Protein AF-A0A382VQJ2-F1 (afdb_monomer_lite)

Organism: NCBI:txid408172

Foldseek 3Di:
DDDPDPDDVVVVVVVVVCPPPVNVVVVVCVVPPPPPPPDQDPVRVVVVVLLVVLVCQWPDAFKKWFWKAFPVDRAIDIDITHDVDQVRRVCCQQLPSPHPRPVVVVTMDGQWMAGQPDRVVSHGDHTDDHDDDPDRPD

Radius of gyration: 27.5 Å; chains: 1; bounding box: 44×50×73 Å

Sequence (138 aa):
MRKNQNINLDVLNTVLNATTLSNLARIHAKDTAPRTSTPLTKDQAGRAKRMHAKWQAHTTGNAYVLYVQNRTSDHSFRVQSHGKNAWQAVRRYYKGLDNKGNWVWQCTKVVAVYSCANDQVAQAGKLLHGQAQDRAPW

pLDDT: mean 84.3, std 11.99, range [36.94, 95.75]

Secondary structure (DSSP, 8-state):
--------HHHHHHHHHHHSHHHHHHHHHHHSS-----PPPHHHHHHHHHHHHHHHHHH-SEEEEEEEEESSSS-EEEEEEEESSHHHHHHHHHHTTTT-THHHHHHEEEEEEEEEEETTTTEEEEEEEEPPPS----

Structure (mmCIF, N/CA/C/O backbone):
data_AF-A0A382VQJ2-F1
#
_entry.id   AF-A0A382VQJ2-F1
#
loop_
_atom_site.group_PDB
_atom_site.id
_atom_site.type_symbol
_atom_site.label_atom_id
_atom_site.label_alt_id
_atom_site.label_comp_id
_atom_site.label_asym_id
_atom_site.label_entity_id
_atom_site.label_seq_id
_atom_site.pdbx_PDB_ins_code
_atom_site.Cartn_x
_atom_site.Cartn_y
_atom_site.Cartn_z
_atom_site.occupancy
_atom_site.B_iso_or_equiv
_atom_site.auth_seq_id
_atom_site.auth_comp_id
_atom_site.auth_asym_id
_atom_site.auth_atom_id
_atom_site.pdbx_PDB_model_num
ATOM 1 N N . MET A 1 1 ? 28.312 -35.862 46.824 1.00 36.94 1 MET A N 1
ATOM 2 C CA . MET A 1 1 ? 27.924 -34.701 47.660 1.00 36.94 1 MET A CA 1
ATOM 3 C C . MET A 1 1 ? 26.810 -33.931 46.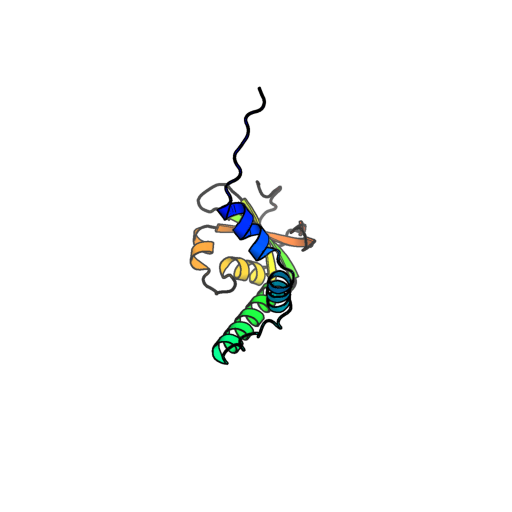962 1.00 36.94 1 MET A C 1
ATOM 5 O O . MET A 1 1 ? 27.066 -33.337 45.923 1.00 36.94 1 MET A O 1
ATOM 9 N N . ARG A 1 2 ? 25.573 -33.972 47.474 1.00 44.47 2 ARG A N 1
ATOM 10 C CA . ARG A 1 2 ? 24.500 -33.075 47.010 1.00 44.47 2 ARG A CA 1
ATOM 11 C C . ARG A 1 2 ? 24.640 -31.757 47.772 1.00 44.47 2 ARG A C 1
ATOM 13 O O . ARG A 1 2 ? 24.660 -31.773 48.998 1.00 44.47 2 ARG A O 1
ATOM 20 N N . LYS A 1 3 ? 24.804 -30.639 47.060 1.00 48.62 3 LYS A N 1
ATOM 21 C CA . LYS A 1 3 ? 24.821 -29.301 47.667 1.00 48.62 3 LYS A CA 1
ATOM 22 C C . LYS A 1 3 ? 23.413 -29.006 48.195 1.00 48.62 3 LYS A C 1
ATOM 24 O O . LYS A 1 3 ? 22.488 -28.905 47.395 1.00 48.62 3 LYS A O 1
ATOM 29 N N . ASN A 1 4 ? 23.260 -28.880 49.513 1.00 52.81 4 ASN A N 1
ATOM 30 C CA . ASN A 1 4 ? 22.059 -28.301 50.112 1.00 52.81 4 ASN A CA 1
ATOM 31 C C . ASN A 1 4 ? 21.988 -26.835 49.674 1.00 52.81 4 ASN A C 1
ATOM 33 O O . ASN A 1 4 ? 22.769 -26.006 50.138 1.00 52.81 4 ASN A O 1
ATOM 37 N N . GLN A 1 5 ? 21.097 -26.523 48.735 1.00 61.66 5 GLN A N 1
ATOM 38 C CA . GLN A 1 5 ? 20.740 -25.140 48.457 1.00 61.66 5 GLN A CA 1
ATOM 39 C C . GLN A 1 5 ? 19.776 -24.696 49.553 1.00 61.66 5 GLN A C 1
ATOM 41 O O . GLN A 1 5 ? 18.626 -25.124 49.579 1.00 61.66 5 GLN A O 1
ATOM 46 N N . ASN A 1 6 ? 20.262 -23.875 50.484 1.00 64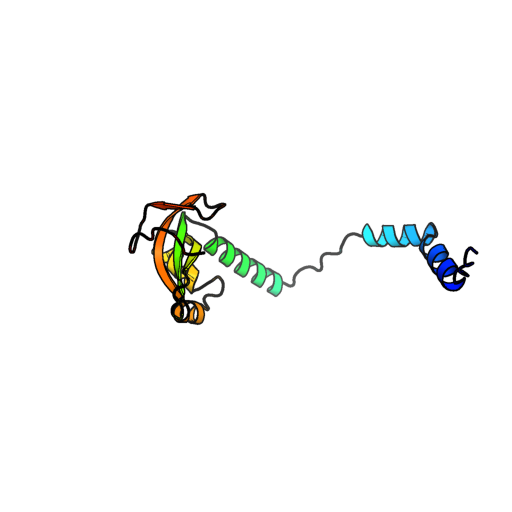.19 6 ASN A N 1
ATOM 47 C CA . ASN A 1 6 ? 19.397 -23.205 51.447 1.00 64.19 6 ASN A CA 1
ATOM 48 C C . ASN A 1 6 ? 18.442 -22.299 50.664 1.00 64.19 6 ASN A C 1
ATOM 50 O O . ASN A 1 6 ? 18.862 -21.305 50.072 1.00 64.19 6 ASN A O 1
ATOM 54 N N . ILE A 1 7 ? 17.168 -22.677 50.617 1.00 67.12 7 ILE A N 1
ATOM 55 C CA . ILE A 1 7 ? 16.126 -21.859 50.005 1.00 67.12 7 ILE A CA 1
ATOM 56 C C . ILE A 1 7 ? 15.931 -20.633 50.897 1.00 67.12 7 ILE A C 1
ATOM 58 O O . ILE A 1 7 ? 15.760 -20.758 52.108 1.00 67.12 7 ILE A O 1
ATOM 62 N N . ASN A 1 8 ? 15.986 -19.446 50.294 1.00 82.25 8 ASN A N 1
ATOM 63 C CA . ASN A 1 8 ? 15.779 -18.192 51.002 1.00 82.25 8 ASN A CA 1
ATOM 64 C C . ASN A 1 8 ? 14.335 -18.137 51.537 1.00 82.25 8 ASN A C 1
ATOM 66 O O . ASN A 1 8 ? 13.375 -18.138 50.763 1.00 82.25 8 ASN A O 1
ATOM 70 N N . LEU A 1 9 ? 14.199 -18.097 52.863 1.00 80.75 9 LEU A N 1
ATOM 71 C CA . LEU A 1 9 ? 12.919 -18.113 53.568 1.00 80.75 9 LEU A CA 1
ATOM 72 C C . LEU A 1 9 ? 12.023 -16.922 53.187 1.00 80.75 9 LEU A C 1
ATOM 74 O O . LEU A 1 9 ? 10.806 -17.078 53.107 1.00 80.75 9 LEU A O 1
ATOM 78 N N . ASP A 1 10 ? 12.610 -15.771 52.853 1.00 80.56 10 ASP A N 1
ATOM 79 C CA . ASP A 1 10 ? 11.865 -14.588 52.408 1.00 80.56 10 ASP A CA 1
ATOM 80 C C . ASP A 1 10 ? 11.215 -14.805 51.042 1.00 80.56 10 ASP A C 1
ATOM 82 O O . ASP A 1 10 ? 10.075 -14.393 50.808 1.00 80.56 10 ASP A O 1
ATOM 86 N N . VAL A 1 11 ? 11.905 -15.513 50.144 1.00 78.81 11 VAL A N 1
ATOM 87 C CA . VAL A 1 11 ? 11.352 -15.886 48.836 1.00 78.81 11 VAL A CA 1
ATOM 88 C C . VAL A 1 11 ? 10.196 -16.866 49.028 1.00 78.81 11 VAL A C 1
ATOM 90 O O . VAL A 1 11 ? 9.142 -16.694 48.416 1.00 78.81 11 VAL A O 1
ATOM 93 N N . LEU A 1 12 ? 10.353 -17.845 49.925 1.00 80.75 12 LEU A N 1
ATOM 94 C CA . LEU A 1 12 ? 9.307 -18.821 50.226 1.00 80.75 12 LEU A CA 1
ATOM 95 C C . LEU A 1 12 ? 8.051 -18.143 50.797 1.00 80.75 12 LEU A C 1
ATOM 97 O O . LEU A 1 12 ? 6.945 -18.408 50.331 1.00 80.75 12 LEU A O 1
ATOM 101 N N . ASN A 1 13 ? 8.225 -17.217 51.743 1.00 83.06 13 ASN A N 1
ATOM 102 C CA . ASN A 1 13 ? 7.135 -16.446 52.342 1.00 83.06 13 ASN A CA 1
ATOM 103 C C . ASN A 1 13 ? 6.442 -15.530 51.330 1.00 83.06 13 ASN A C 1
ATOM 105 O O . ASN A 1 13 ? 5.219 -15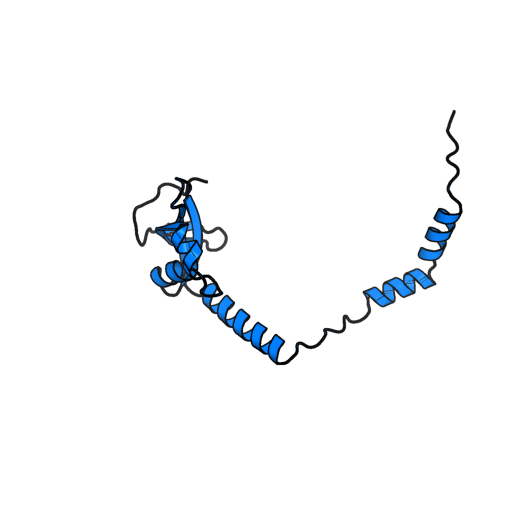.394 51.349 1.00 83.06 13 ASN A O 1
ATOM 109 N N . THR A 1 14 ? 7.200 -14.932 50.411 1.00 83.19 14 THR A N 1
ATOM 110 C CA . THR A 1 14 ? 6.642 -14.098 49.339 1.00 83.19 14 THR A CA 1
ATOM 111 C C . THR A 1 14 ? 5.752 -14.921 48.408 1.00 83.19 14 THR A C 1
ATOM 113 O O . THR A 1 14 ? 4.632 -14.507 48.100 1.00 83.19 14 THR A O 1
ATOM 116 N N . VAL A 1 15 ? 6.213 -16.109 48.004 1.00 78.62 15 VAL A N 1
ATOM 117 C CA . VAL A 1 15 ? 5.439 -17.026 47.153 1.00 78.62 15 VAL A CA 1
ATOM 118 C C . VAL A 1 15 ? 4.201 -17.532 47.892 1.00 78.62 15 VAL A C 1
ATOM 120 O O . VAL A 1 15 ? 3.101 -17.454 47.346 1.00 78.62 15 VAL A O 1
ATOM 123 N N . LEU A 1 16 ? 4.344 -17.971 49.148 1.00 81.88 16 LEU A N 1
ATOM 124 C CA . LEU A 1 16 ? 3.215 -18.449 49.949 1.00 81.88 16 LEU A CA 1
ATOM 125 C C . LEU A 1 16 ? 2.133 -17.373 50.065 1.00 81.88 16 LEU A C 1
ATOM 127 O O . LEU A 1 16 ? 0.970 -17.635 49.761 1.00 81.88 16 LEU A O 1
ATOM 131 N N . ASN A 1 17 ? 2.526 -16.145 50.412 1.00 81.81 17 ASN A N 1
ATOM 132 C CA . ASN A 1 17 ? 1.607 -15.019 50.536 1.00 81.81 17 ASN A CA 1
ATOM 133 C C . ASN A 1 17 ? 0.897 -14.713 49.214 1.00 81.81 17 ASN A C 1
ATOM 135 O O . ASN A 1 17 ? -0.322 -14.533 49.215 1.00 81.81 17 ASN A O 1
ATOM 139 N N . ALA A 1 18 ? 1.611 -14.708 48.086 1.00 73.44 18 ALA A N 1
ATOM 140 C CA . ALA A 1 18 ? 1.018 -14.475 46.769 1.00 73.44 18 ALA A CA 1
ATOM 141 C C . ALA A 1 18 ? 0.018 -15.574 46.356 1.00 73.44 18 ALA A C 1
ATOM 143 O O . ALA A 1 18 ? -0.970 -15.277 45.687 1.00 73.44 18 ALA A O 1
ATOM 144 N N . THR A 1 19 ? 0.243 -16.818 46.788 1.00 79.62 19 THR A N 1
ATOM 145 C CA . THR A 1 19 ? -0.608 -17.981 46.463 1.00 79.62 19 THR A CA 1
ATOM 146 C C . THR A 1 19 ? -1.752 -18.239 47.444 1.00 79.62 19 THR A C 1
ATOM 148 O O . THR A 1 19 ? -2.529 -19.172 47.244 1.00 79.62 19 THR A O 1
ATOM 151 N N . THR A 1 20 ? -1.905 -17.429 48.495 1.00 88.12 20 THR A N 1
ATOM 152 C CA . THR A 1 20 ? -3.072 -17.550 49.383 1.00 88.12 20 THR A CA 1
ATOM 153 C C . THR A 1 20 ? -4.374 -17.386 48.598 1.00 88.12 20 THR A C 1
ATOM 155 O O . THR A 1 20 ? -4.486 -16.534 47.715 1.00 88.12 20 THR A O 1
ATOM 158 N N . LEU A 1 21 ? -5.390 -18.180 48.949 1.00 81.50 21 LEU A N 1
ATOM 159 C CA . LEU A 1 21 ? -6.703 -18.169 48.289 1.00 81.50 21 LEU A CA 1
ATOM 160 C C . LEU A 1 21 ? -7.323 -16.766 48.227 1.00 81.50 21 LEU A C 1
ATOM 162 O O . LEU A 1 21 ? -7.928 -16.400 47.225 1.00 81.50 21 LEU A O 1
ATOM 166 N N . SER A 1 22 ? -7.131 -15.953 49.267 1.00 83.69 22 SER A N 1
ATOM 167 C CA . SER A 1 22 ? -7.599 -14.566 49.328 1.00 83.69 22 SER A CA 1
ATOM 168 C C . SER A 1 22 ? -6.871 -13.640 48.346 1.00 83.69 22 SER A C 1
ATOM 170 O O . SER A 1 22 ? -7.509 -12.794 47.716 1.00 83.69 22 SER A O 1
ATOM 172 N N . ASN A 1 23 ? -5.557 -13.797 48.167 1.00 82.44 23 ASN A N 1
ATOM 173 C CA . ASN A 1 23 ? -4.795 -13.009 47.197 1.00 82.44 23 ASN A CA 1
ATOM 174 C C . ASN A 1 23 ? -5.035 -13.479 45.760 1.00 82.44 23 ASN A C 1
ATOM 176 O O . ASN A 1 23 ? -5.221 -12.639 44.881 1.00 82.44 23 ASN A O 1
ATOM 180 N N . LEU A 1 24 ? -5.152 -14.789 45.530 1.00 81.38 24 LEU A N 1
ATOM 181 C CA . LEU A 1 24 ? -5.578 -15.342 44.243 1.00 81.38 24 LEU A CA 1
ATOM 182 C C . LEU A 1 24 ? -6.979 -14.852 43.861 1.00 81.38 24 LEU A C 1
ATOM 184 O O . LEU A 1 24 ? -7.180 -14.405 42.735 1.00 81.38 24 LEU A O 1
ATOM 188 N N . ALA A 1 25 ? -7.925 -14.835 44.804 1.00 82.62 25 ALA A N 1
ATOM 189 C CA . ALA A 1 25 ? -9.265 -14.298 44.579 1.00 82.62 25 ALA A CA 1
ATOM 190 C C . ALA A 1 25 ? -9.243 -12.797 44.240 1.00 82.62 25 ALA A C 1
ATOM 192 O O . ALA A 1 25 ? -9.987 -12.353 43.369 1.00 82.62 25 ALA A O 1
ATOM 193 N N . ARG A 1 26 ? -8.363 -12.008 44.872 1.00 79.19 26 ARG A N 1
ATOM 194 C CA . ARG A 1 26 ? -8.166 -10.582 44.549 1.00 79.19 26 ARG A CA 1
ATOM 195 C C . ARG A 1 26 ? -7.571 -10.360 43.160 1.00 79.19 26 ARG A C 1
ATOM 197 O O . ARG A 1 26 ? -7.971 -9.414 42.483 1.00 79.19 26 ARG A O 1
ATOM 204 N N . ILE A 1 27 ? -6.624 -11.201 42.748 1.00 75.88 27 ILE A N 1
ATOM 205 C CA . ILE A 1 27 ? -6.032 -11.165 41.403 1.00 75.88 27 ILE A CA 1
ATOM 206 C C . ILE A 1 27 ? -7.103 -11.524 40.368 1.00 75.88 27 ILE A C 1
ATOM 208 O O . ILE A 1 27 ? -7.362 -10.731 39.467 1.00 75.88 27 ILE A O 1
ATOM 212 N N . HIS A 1 28 ? -7.824 -12.629 40.574 1.00 75.50 28 HIS A N 1
ATOM 213 C CA . HIS A 1 28 ? -8.947 -13.021 39.723 1.00 75.50 28 HIS A CA 1
ATOM 214 C C . HIS A 1 28 ? -10.024 -11.934 39.645 1.00 75.50 28 HIS A C 1
ATOM 216 O O . HIS A 1 28 ? -10.507 -11.627 38.560 1.00 75.50 28 HIS A O 1
ATOM 222 N N . ALA A 1 29 ? -10.380 -11.297 40.762 1.00 77.31 29 ALA A N 1
ATOM 223 C CA . ALA A 1 29 ? -11.357 -10.212 40.770 1.00 77.31 29 ALA A CA 1
ATOM 224 C C . ALA A 1 29 ? -10.892 -8.989 39.961 1.00 77.31 29 ALA A C 1
ATOM 226 O O . ALA A 1 29 ? -11.717 -8.346 39.318 1.00 77.31 29 ALA A O 1
ATOM 227 N N . LYS A 1 30 ? -9.587 -8.679 39.949 1.00 69.94 30 LYS A N 1
ATOM 228 C CA . LYS A 1 30 ? -9.017 -7.623 39.095 1.00 69.94 30 LYS A CA 1
ATOM 229 C C . LYS A 1 30 ? -9.041 -7.992 37.614 1.00 69.94 30 LYS A C 1
ATOM 231 O O . LYS A 1 30 ? -9.385 -7.140 36.802 1.00 69.94 30 LYS A O 1
ATOM 236 N N . ASP A 1 31 ? -8.710 -9.232 37.269 1.00 67.81 31 ASP A N 1
ATOM 237 C CA . ASP A 1 31 ? -8.688 -9.691 35.874 1.00 67.81 31 ASP A CA 1
ATOM 238 C C . ASP A 1 31 ? -10.096 -9.849 35.286 1.00 67.81 31 ASP A C 1
ATOM 240 O O . ASP A 1 31 ? -10.306 -9.630 34.093 1.00 67.81 31 ASP A O 1
ATOM 244 N N . THR A 1 32 ? -11.070 -10.176 36.137 1.00 65.88 32 THR A N 1
ATOM 245 C CA . THR A 1 32 ? -12.485 -10.327 35.759 1.00 65.88 32 THR A CA 1
ATOM 246 C C . THR A 1 32 ? -13.271 -9.021 35.908 1.00 65.88 32 THR A C 1
ATOM 248 O O . THR A 1 32 ? -14.437 -8.956 35.516 1.00 65.88 32 THR A O 1
ATOM 251 N N . ALA A 1 33 ? -12.664 -7.965 36.466 1.00 67.31 33 ALA A N 1
ATOM 252 C CA . ALA A 1 33 ? -13.311 -6.666 36.557 1.00 67.31 33 ALA A CA 1
ATOM 253 C C . ALA A 1 33 ? -13.635 -6.166 35.138 1.00 67.31 33 ALA A C 1
ATOM 255 O O . ALA A 1 33 ? -12.773 -6.234 34.253 1.00 67.31 33 ALA A O 1
ATOM 256 N N . PRO A 1 34 ? -14.848 -5.634 34.898 1.00 67.56 34 PRO A N 1
ATOM 257 C CA . PRO A 1 34 ? -15.165 -4.997 33.634 1.00 67.56 34 PRO A CA 1
ATOM 258 C C . PRO A 1 34 ? -14.108 -3.932 33.370 1.00 67.56 34 PRO A C 1
ATOM 260 O O . PRO A 1 34 ? -13.966 -2.987 34.149 1.00 67.56 34 PRO A O 1
ATOM 263 N N . ARG A 1 35 ? -13.341 -4.088 32.287 1.00 66.56 35 ARG A N 1
ATOM 264 C CA . ARG A 1 35 ? -12.456 -3.024 31.820 1.00 66.56 35 ARG A CA 1
ATOM 265 C C . ARG A 1 35 ? -13.354 -1.835 31.527 1.00 66.56 35 ARG A C 1
ATOM 267 O O . ARG A 1 35 ? -14.081 -1.840 30.536 1.00 66.56 35 ARG A O 1
ATOM 274 N N . THR A 1 36 ? -13.351 -0.847 32.413 1.00 61.34 36 THR A N 1
ATOM 275 C CA . THR A 1 36 ? -14.053 0.410 32.200 1.00 61.34 36 THR A CA 1
ATOM 276 C C . THR A 1 36 ? -13.422 1.042 30.971 1.00 61.34 36 THR A C 1
ATOM 278 O O . THR A 1 36 ? -12.309 1.561 31.015 1.00 61.34 36 THR A O 1
ATOM 281 N N . SER A 1 37 ? -14.090 0.920 29.822 1.00 64.38 37 SER A N 1
ATOM 282 C CA . SER A 1 37 ? -13.644 1.605 28.620 1.00 64.38 37 SER A CA 1
ATOM 283 C C . SER A 1 37 ? -13.749 3.091 28.920 1.00 64.38 37 SER A C 1
ATOM 285 O O . SER A 1 37 ? -14.862 3.603 29.056 1.00 64.38 37 SER A O 1
ATOM 287 N N . THR A 1 38 ? -12.620 3.779 29.064 1.00 74.25 38 THR A N 1
ATOM 288 C CA . THR A 1 38 ? -12.627 5.237 29.147 1.00 74.25 38 THR A CA 1
ATOM 289 C C . THR A 1 38 ? -13.342 5.746 27.896 1.00 74.25 38 THR A C 1
ATOM 291 O O . THR A 1 38 ? -12.854 5.489 26.788 1.00 74.25 38 THR A O 1
ATOM 294 N N . PRO A 1 39 ? -14.513 6.397 28.024 1.00 76.44 39 PRO A N 1
ATOM 295 C CA . PRO A 1 39 ? -15.239 6.873 26.862 1.00 76.44 39 PRO A CA 1
ATOM 296 C C . PRO A 1 39 ? -14.341 7.839 26.095 1.00 76.44 39 PRO A C 1
ATOM 298 O O . PRO A 1 39 ? -13.725 8.725 26.691 1.00 76.44 39 PRO A O 1
ATOM 301 N N . LEU A 1 40 ? -14.244 7.665 24.777 1.00 83.50 40 LEU A N 1
ATOM 302 C CA . LEU A 1 40 ? -13.504 8.608 23.942 1.00 83.50 40 LEU A CA 1
ATOM 303 C C . LEU A 1 40 ? -14.120 9.999 24.110 1.00 83.50 40 LEU A C 1
ATOM 305 O O . LEU A 1 40 ? -15.342 10.155 24.035 1.00 83.50 40 LEU A O 1
ATOM 309 N N . THR A 1 41 ? -13.284 11.025 24.262 1.00 90.62 41 THR A N 1
ATOM 310 C CA . THR A 1 41 ? -13.775 12.403 24.166 1.00 90.62 41 THR A CA 1
ATOM 311 C C . THR A 1 41 ? -14.388 12.630 22.782 1.00 90.62 41 THR A C 1
ATOM 313 O O . THR A 1 41 ? -14.023 11.962 21.807 1.00 90.62 41 THR A O 1
ATOM 316 N N . LYS A 1 42 ? -15.301 13.601 22.653 1.00 91.56 42 LYS A N 1
ATOM 317 C CA . LYS A 1 42 ? -15.929 13.948 21.363 1.00 91.56 42 LYS A CA 1
ATOM 318 C C . LYS A 1 42 ? -14.889 14.140 20.249 1.00 91.56 42 LYS A C 1
ATOM 320 O O . LYS A 1 42 ? -15.082 13.657 19.132 1.00 91.56 42 LYS A O 1
ATOM 325 N N . ASP A 1 43 ? -13.757 14.764 20.568 1.00 93.44 43 ASP A N 1
ATOM 326 C CA . ASP A 1 43 ? -12.667 15.004 19.619 1.00 93.44 43 ASP A CA 1
ATOM 327 C C . ASP A 1 43 ? -11.889 13.739 19.263 1.00 93.44 43 ASP A C 1
ATOM 329 O O . ASP A 1 43 ? -11.505 13.547 18.105 1.00 93.44 43 ASP A O 1
ATOM 333 N N . GLN A 1 44 ? -11.653 12.850 20.230 1.00 92.06 44 GLN A N 1
ATOM 334 C CA . GLN A 1 44 ? -11.044 11.545 19.971 1.00 92.06 44 GLN A CA 1
ATOM 335 C C . GLN A 1 44 ? -11.955 10.686 19.089 1.00 92.06 44 GLN A C 1
ATOM 337 O O . GLN A 1 44 ? -11.500 10.177 18.065 1.00 92.06 44 GLN A O 1
ATOM 342 N N . ALA A 1 45 ? -13.247 10.607 19.413 1.00 90.81 45 ALA A N 1
ATOM 343 C CA . ALA A 1 45 ? -14.238 9.903 18.608 1.00 90.81 45 ALA A CA 1
ATOM 344 C C . ALA A 1 45 ? -14.342 10.499 17.192 1.00 90.81 45 ALA A C 1
ATOM 346 O O . ALA A 1 45 ? -14.374 9.767 16.201 1.00 90.81 45 ALA A O 1
ATOM 347 N N . GLY A 1 46 ? -14.324 11.830 17.069 1.00 93.69 46 GLY A N 1
ATOM 348 C CA . GLY A 1 46 ? -14.326 12.523 15.782 1.00 93.69 46 GLY A CA 1
ATOM 349 C C . GLY A 1 46 ? -13.080 12.228 14.939 1.00 93.69 46 GLY A C 1
ATOM 350 O O . GLY A 1 46 ? -13.196 11.958 13.742 1.00 93.69 46 GLY A O 1
ATOM 351 N N . ARG A 1 47 ? -11.886 12.234 15.548 1.00 91.69 47 ARG A N 1
ATOM 352 C CA . ARG A 1 47 ? -10.636 11.845 14.871 1.00 91.69 47 ARG A CA 1
ATOM 353 C C . ARG A 1 47 ? -10.669 10.385 14.431 1.00 91.69 47 ARG A C 1
ATOM 355 O O . ARG A 1 47 ? -10.339 10.112 13.279 1.00 91.69 47 ARG A O 1
ATOM 362 N N . ALA A 1 48 ? -11.131 9.482 15.294 1.00 90.88 48 ALA A N 1
ATOM 363 C CA . ALA A 1 48 ? -11.259 8.062 14.981 1.00 90.88 48 ALA A CA 1
ATOM 364 C C . ALA A 1 48 ? -12.200 7.825 13.789 1.00 90.88 48 ALA A C 1
ATOM 366 O O . ALA A 1 48 ? -11.817 7.138 12.846 1.00 90.88 48 ALA A O 1
ATOM 367 N N . LYS A 1 49 ? -13.373 8.476 13.754 1.00 93.56 49 LYS A N 1
ATOM 368 C CA . LYS A 1 49 ? -14.308 8.395 12.614 1.00 93.56 49 LYS A CA 1
ATOM 369 C C . LYS A 1 49 ? -13.674 8.864 11.303 1.00 93.56 49 LYS A C 1
ATOM 371 O O . LYS A 1 49 ? -13.796 8.184 10.288 1.00 93.56 49 LYS A O 1
ATOM 376 N N . ARG A 1 50 ? -12.961 9.997 11.313 1.00 92.88 50 ARG A N 1
ATOM 377 C CA . ARG A 1 50 ? -12.271 10.509 10.113 1.00 92.88 50 ARG A CA 1
ATOM 378 C C . ARG A 1 50 ? -11.161 9.571 9.644 1.00 92.88 50 ARG A C 1
ATOM 380 O O . ARG A 1 50 ? -11.035 9.344 8.445 1.00 92.88 50 ARG A O 1
ATOM 387 N N . MET A 1 51 ? -10.373 9.020 10.567 1.00 91.50 51 MET A N 1
ATOM 388 C CA . MET A 1 51 ? -9.328 8.051 10.226 1.00 91.50 51 MET A CA 1
ATOM 389 C C . MET A 1 51 ? -9.913 6.744 9.700 1.00 91.50 51 MET A C 1
ATOM 391 O O . MET A 1 51 ? -9.401 6.214 8.721 1.00 91.50 51 MET A O 1
ATOM 395 N N . HIS A 1 52 ? -11.021 6.271 10.271 1.00 92.06 52 HIS A N 1
ATOM 396 C CA . HIS A 1 52 ? -11.727 5.098 9.769 1.00 92.06 52 HIS A CA 1
ATOM 397 C C . HIS A 1 52 ? -12.263 5.321 8.350 1.00 92.06 52 HIS A C 1
ATOM 399 O O . HIS A 1 52 ? -12.043 4.487 7.480 1.00 92.06 52 HIS A O 1
ATOM 405 N N . ALA A 1 53 ? -12.878 6.476 8.078 1.00 91.56 53 ALA A N 1
ATOM 406 C CA . ALA A 1 53 ? -13.344 6.822 6.735 1.00 91.56 53 ALA A CA 1
ATOM 407 C C . ALA A 1 53 ? -12.190 6.897 5.717 1.00 91.56 53 ALA A C 1
ATOM 409 O O . ALA A 1 53 ? -12.323 6.418 4.592 1.00 91.56 53 ALA A O 1
ATOM 410 N N . LYS A 1 54 ? -11.033 7.451 6.109 1.00 90.38 54 LYS A N 1
ATOM 411 C CA . LYS A 1 54 ? -9.819 7.441 5.275 1.00 90.38 54 LYS A CA 1
ATOM 412 C C . LYS A 1 54 ? -9.316 6.024 5.021 1.00 90.38 54 LYS A C 1
ATOM 414 O O . LYS A 1 54 ? -9.003 5.697 3.881 1.00 90.38 54 LYS A O 1
ATOM 419 N N . TRP A 1 55 ? -9.253 5.196 6.063 1.00 91.62 55 TRP A N 1
ATOM 420 C CA . TRP A 1 55 ? -8.851 3.799 5.947 1.00 91.62 55 TRP A CA 1
ATOM 421 C C . TRP A 1 55 ? -9.762 3.046 4.986 1.00 91.62 55 TRP A C 1
ATOM 423 O O . TRP A 1 55 ? -9.265 2.508 4.004 1.00 91.62 55 TRP A O 1
ATOM 433 N N . GLN A 1 56 ? -11.081 3.127 5.182 1.00 91.88 56 GLN A N 1
ATOM 434 C CA . GLN A 1 56 ? -12.047 2.512 4.277 1.00 91.88 56 GLN A CA 1
ATOM 435 C C . GLN A 1 56 ? -11.884 3.017 2.851 1.00 91.88 56 GLN A C 1
ATOM 437 O O . GLN A 1 56 ? -11.872 2.222 1.919 1.00 91.88 56 GLN A O 1
ATOM 442 N N . ALA A 1 57 ? -11.700 4.324 2.649 1.00 87.19 57 ALA A N 1
ATOM 443 C CA . ALA A 1 57 ? -11.442 4.838 1.315 1.00 87.19 57 ALA A CA 1
ATOM 444 C C . ALA A 1 57 ? -10.202 4.172 0.696 1.00 87.19 57 ALA A C 1
ATOM 446 O O . ALA A 1 57 ? -10.258 3.818 -0.472 1.00 87.19 57 ALA A O 1
ATOM 447 N N . HIS A 1 58 ? -9.120 3.964 1.451 1.00 89.38 58 HIS A N 1
ATOM 448 C CA . HIS A 1 58 ? -7.870 3.361 0.973 1.00 89.38 58 HIS A CA 1
ATOM 449 C C . HIS A 1 58 ? -7.902 1.842 0.784 1.00 89.38 58 HIS A C 1
ATOM 451 O O . HIS A 1 58 ? -7.087 1.346 0.013 1.00 89.38 58 HIS A O 1
ATOM 457 N N . THR A 1 59 ? -8.809 1.128 1.449 1.00 88.88 59 THR A N 1
ATOM 458 C CA . THR A 1 59 ? -8.922 -0.341 1.386 1.00 88.88 59 THR A CA 1
ATOM 459 C C . THR A 1 59 ? -10.115 -0.828 0.567 1.00 88.88 59 THR A C 1
ATOM 461 O O . THR A 1 59 ? -10.344 -2.026 0.461 1.00 88.88 59 THR A O 1
ATOM 464 N N . THR A 1 60 ? -10.881 0.086 -0.034 1.00 89.75 60 THR A N 1
ATOM 465 C CA . THR A 1 60 ? -12.032 -0.240 -0.887 1.00 89.75 60 THR A CA 1
ATOM 466 C C . THR A 1 60 ? -11.775 0.091 -2.357 1.00 89.75 60 THR A C 1
ATOM 468 O O . THR A 1 60 ? -11.022 1.015 -2.703 1.00 89.75 60 THR A O 1
ATOM 471 N N . GLY A 1 61 ? -12.454 -0.658 -3.228 1.00 90.69 61 GLY A N 1
ATOM 472 C CA . GLY A 1 61 ? -12.344 -0.580 -4.683 1.00 90.69 61 GLY A CA 1
ATOM 473 C C . GLY A 1 61 ? -11.690 -1.825 -5.276 1.00 90.69 61 GLY A C 1
ATOM 474 O O . GLY A 1 61 ? -11.520 -2.834 -4.597 1.00 90.69 61 GLY A O 1
ATOM 475 N N . ASN A 1 62 ? -11.309 -1.736 -6.548 1.00 94.44 62 ASN A N 1
ATOM 476 C CA . ASN A 1 62 ? -10.570 -2.802 -7.211 1.00 94.44 62 ASN A CA 1
ATOM 477 C C . ASN A 1 62 ? -9.148 -2.853 -6.654 1.00 94.44 62 ASN A C 1
ATOM 479 O O . ASN A 1 62 ? -8.521 -1.809 -6.447 1.00 94.44 62 ASN A O 1
ATOM 483 N N . ALA A 1 63 ? -8.645 -4.062 -6.446 1.00 95.25 63 ALA A N 1
ATOM 484 C CA . ALA A 1 63 ? -7.266 -4.299 -6.066 1.00 95.25 63 ALA A CA 1
ATOM 485 C C . ALA A 1 63 ? -6.343 -4.258 -7.290 1.00 95.25 63 ALA A C 1
ATOM 487 O O . ALA A 1 63 ? -6.647 -4.813 -8.351 1.00 95.25 63 ALA A O 1
ATOM 488 N N . TYR A 1 64 ? -5.185 -3.627 -7.121 1.00 95.75 64 TYR A N 1
ATOM 489 C CA . TYR A 1 64 ? -4.127 -3.539 -8.120 1.00 95.75 64 TYR A CA 1
ATOM 490 C C . TYR A 1 64 ? -2.798 -3.948 -7.503 1.00 95.75 64 TYR A C 1
ATOM 492 O O . TYR A 1 64 ? -2.541 -3.688 -6.326 1.00 95.75 64 TYR A O 1
ATOM 500 N N . VAL A 1 65 ? -1.933 -4.535 -8.327 1.00 95.12 65 VAL A N 1
ATOM 501 C CA . VAL A 1 65 ? -0.553 -4.840 -7.949 1.00 95.12 65 VAL A CA 1
ATOM 502 C C . VAL A 1 65 ? 0.366 -3.860 -8.659 1.00 95.12 65 VAL A C 1
ATOM 504 O O . VAL A 1 65 ? 0.420 -3.802 -9.888 1.00 95.12 65 VAL A O 1
ATOM 507 N N . LEU A 1 66 ? 1.068 -3.060 -7.867 1.00 94.06 66 LEU A N 1
ATOM 508 C CA . LEU A 1 66 ? 2.026 -2.067 -8.321 1.00 94.06 66 LEU A CA 1
ATOM 509 C C . LEU A 1 66 ? 3.421 -2.671 -8.241 1.00 94.06 66 LEU A C 1
ATOM 511 O O . LEU A 1 66 ? 3.833 -3.138 -7.180 1.00 94.06 66 LEU A O 1
ATOM 515 N N . TYR A 1 67 ? 4.151 -2.629 -9.346 1.00 93.00 67 TYR A N 1
ATOM 516 C CA . TYR A 1 67 ? 5.580 -2.900 -9.342 1.00 93.00 67 TYR A CA 1
ATOM 517 C C . TYR A 1 67 ? 6.291 -1.582 -9.102 1.00 93.00 67 TYR A C 1
ATOM 519 O O . TYR A 1 67 ? 6.162 -0.633 -9.882 1.00 93.00 67 TYR A O 1
ATOM 527 N N . VAL A 1 68 ? 7.002 -1.518 -7.988 1.00 92.44 68 VAL A N 1
ATOM 528 C CA . VAL A 1 68 ? 7.656 -0.315 -7.499 1.00 92.44 68 VAL A CA 1
ATOM 529 C C . VAL A 1 68 ? 9.155 -0.534 -7.544 1.00 92.44 68 VAL A C 1
ATOM 531 O O . VAL A 1 68 ? 9.645 -1.502 -6.981 1.00 92.44 68 VAL A O 1
ATOM 534 N N . GLN A 1 69 ? 9.883 0.381 -8.170 1.00 91.00 69 GLN A N 1
ATOM 535 C CA . GLN A 1 69 ? 11.338 0.413 -8.148 1.00 91.00 69 GLN A CA 1
ATOM 536 C C . GLN A 1 69 ? 11.816 1.517 -7.208 1.00 91.00 69 GLN A C 1
ATOM 538 O O . GLN A 1 69 ? 11.274 2.630 -7.213 1.00 91.00 69 GLN A O 1
ATOM 543 N N . ASN A 1 70 ? 12.843 1.218 -6.419 1.00 91.12 70 ASN A N 1
ATOM 544 C CA . ASN A 1 70 ? 13.605 2.244 -5.730 1.00 91.12 70 ASN A CA 1
ATOM 545 C C . ASN A 1 70 ? 14.277 3.155 -6.779 1.00 91.12 70 ASN A C 1
ATOM 547 O O . ASN A 1 70 ? 14.692 2.715 -7.846 1.00 91.12 70 ASN A O 1
ATOM 551 N N . ARG A 1 71 ? 14.324 4.460 -6.529 1.00 90.44 71 ARG A N 1
ATOM 552 C CA . ARG A 1 71 ? 14.999 5.414 -7.417 1.00 90.44 71 ARG A CA 1
ATOM 553 C C . ARG A 1 71 ? 16.504 5.479 -7.174 1.00 90.44 71 ARG A C 1
ATOM 555 O O . ARG A 1 71 ? 17.215 5.937 -8.060 1.00 90.44 71 ARG A O 1
ATOM 562 N N . THR A 1 72 ? 16.976 5.056 -6.002 1.00 87.81 72 THR A N 1
ATOM 563 C CA . THR A 1 72 ? 18.393 5.112 -5.608 1.00 87.81 72 THR A CA 1
ATOM 564 C C . THR A 1 72 ? 19.103 3.763 -5.704 1.00 87.81 72 THR A C 1
ATOM 566 O O . THR A 1 72 ? 20.304 3.703 -5.467 1.00 87.81 72 THR A O 1
ATOM 569 N N . SER A 1 73 ? 18.385 2.679 -6.004 1.00 83.25 73 SER A N 1
ATOM 570 C CA . SER A 1 73 ? 18.954 1.343 -6.204 1.00 83.25 73 SER A CA 1
ATOM 571 C C . SER A 1 73 ? 18.118 0.535 -7.193 1.00 83.25 73 SER A C 1
ATOM 573 O O . SER A 1 73 ? 16.973 0.881 -7.476 1.00 83.25 73 SER A O 1
ATOM 575 N N . ASP A 1 74 ? 18.659 -0.584 -7.671 1.00 82.56 74 ASP A N 1
ATOM 576 C CA . ASP A 1 74 ? 17.962 -1.470 -8.615 1.00 82.56 74 ASP A CA 1
ATOM 577 C C . ASP A 1 74 ? 16.941 -2.410 -7.950 1.00 82.56 74 ASP A C 1
ATOM 579 O O . ASP A 1 74 ? 16.346 -3.270 -8.598 1.00 82.56 74 ASP A O 1
ATOM 583 N N . HIS A 1 75 ? 16.681 -2.228 -6.653 1.00 85.25 75 HIS A N 1
ATOM 584 C CA . HIS A 1 75 ? 15.695 -3.023 -5.931 1.00 85.25 75 HIS A CA 1
ATOM 585 C C . HIS A 1 75 ? 14.276 -2.640 -6.359 1.00 85.25 75 HIS A C 1
ATOM 587 O O . HIS A 1 75 ? 13.928 -1.458 -6.462 1.00 85.25 75 HIS A O 1
ATOM 593 N N . SER A 1 76 ? 13.421 -3.642 -6.552 1.00 86.44 76 SER A N 1
ATOM 594 C CA . SER A 1 76 ? 11.999 -3.427 -6.812 1.00 86.44 76 SER A CA 1
ATOM 595 C C . SER A 1 76 ? 11.122 -4.422 -6.071 1.00 86.44 76 SER A C 1
ATOM 597 O O . SER A 1 76 ? 11.512 -5.534 -5.778 1.00 86.44 76 SER A O 1
ATOM 599 N N . PHE A 1 77 ? 9.912 -4.008 -5.728 1.00 88.06 77 PHE A N 1
ATOM 600 C CA . PHE A 1 77 ? 9.003 -4.784 -4.898 1.00 88.06 77 PHE A CA 1
ATOM 601 C C . PHE A 1 77 ? 7.566 -4.619 -5.380 1.00 88.06 77 PHE A C 1
ATOM 603 O O . PHE A 1 77 ? 7.232 -3.702 -6.136 1.00 88.06 77 PHE A O 1
ATOM 610 N N . ARG A 1 78 ? 6.700 -5.536 -4.945 1.00 89.56 78 ARG A N 1
ATOM 611 C CA . ARG A 1 78 ? 5.265 -5.484 -5.238 1.00 89.56 78 ARG A CA 1
ATOM 612 C C . ARG A 1 78 ? 4.527 -4.825 -4.094 1.00 89.56 78 ARG A C 1
ATOM 614 O O . ARG A 1 78 ? 4.772 -5.134 -2.932 1.00 89.56 78 ARG A O 1
ATOM 621 N N . VAL A 1 79 ? 3.585 -3.960 -4.440 1.00 91.25 79 VAL A N 1
ATOM 622 C CA . VAL A 1 79 ? 2.678 -3.334 -3.483 1.00 91.25 79 VAL A CA 1
ATOM 623 C C . VAL A 1 79 ? 1.252 -3.531 -3.948 1.00 91.25 79 VAL A 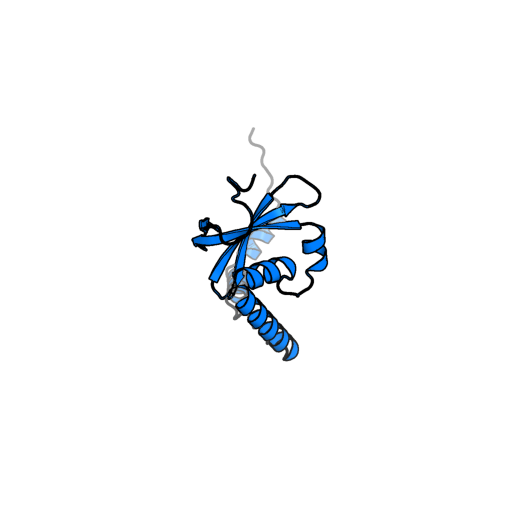C 1
ATOM 625 O O . VAL A 1 79 ? 0.914 -3.233 -5.091 1.00 91.25 79 VAL A O 1
ATOM 628 N N . GLN A 1 80 ? 0.404 -3.998 -3.044 1.00 92.88 80 GLN A N 1
ATOM 629 C CA . GLN A 1 80 ? -1.031 -4.026 -3.264 1.00 92.88 80 GLN A CA 1
ATOM 630 C C . GLN A 1 80 ? -1.635 -2.667 -2.918 1.00 92.88 80 GLN A C 1
ATOM 632 O O . GLN A 1 80 ? -1.316 -2.075 -1.885 1.00 92.88 80 GLN A O 1
ATOM 637 N N . SER A 1 81 ? -2.501 -2.157 -3.787 1.00 94.25 81 SER A N 1
ATOM 638 C CA . SER A 1 81 ? -3.227 -0.916 -3.533 1.00 94.25 81 SER A CA 1
ATOM 639 C C . SER A 1 81 ? -4.610 -0.946 -4.168 1.00 94.25 81 SER A C 1
ATOM 641 O O . SER A 1 81 ? -4.789 -1.488 -5.259 1.00 94.25 81 SER A O 1
ATOM 643 N N . HIS A 1 82 ? -5.586 -0.327 -3.505 1.00 94.38 82 HIS A N 1
ATOM 644 C CA . HIS A 1 82 ? -6.977 -0.315 -3.953 1.00 94.38 82 HIS A CA 1
ATOM 645 C C . HIS A 1 82 ? -7.353 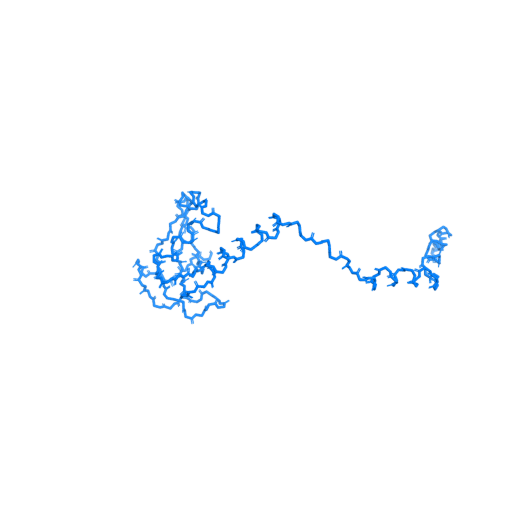1.020 -4.588 1.00 94.38 82 HIS A C 1
ATOM 647 O O . HIS A 1 82 ? -6.900 2.086 -4.161 1.00 94.38 82 HIS A O 1
ATOM 653 N N . GLY A 1 83 ? -8.242 0.989 -5.577 1.00 93.56 83 GLY A N 1
ATOM 654 C CA . GLY A 1 83 ? -8.763 2.185 -6.236 1.00 93.56 83 GLY A CA 1
ATOM 655 C C . GLY A 1 83 ? -9.952 1.902 -7.148 1.00 93.56 83 GLY A C 1
ATOM 656 O O . GLY A 1 83 ? -10.210 0.770 -7.543 1.00 93.56 83 GLY A O 1
ATOM 657 N N . LYS A 1 84 ? -10.679 2.949 -7.539 1.00 94.06 84 LYS A N 1
ATOM 658 C CA . LYS A 1 84 ? -11.688 2.872 -8.610 1.00 94.06 84 LYS A CA 1
ATOM 659 C C . LYS A 1 84 ? -11.039 2.546 -9.958 1.00 94.06 84 LYS A C 1
ATOM 661 O O . LYS A 1 84 ? -11.630 1.871 -10.787 1.00 94.06 84 LYS A O 1
ATOM 666 N N . ASN A 1 85 ? -9.812 3.020 -10.161 1.00 94.88 85 ASN A N 1
ATOM 667 C CA . ASN A 1 85 ? -8.987 2.779 -11.339 1.00 94.88 85 ASN A CA 1
ATOM 668 C C . ASN A 1 85 ? -7.501 2.697 -10.941 1.00 94.88 85 ASN A C 1
ATOM 670 O O . ASN A 1 85 ? -7.129 3.075 -9.824 1.00 94.88 85 ASN A O 1
ATOM 674 N N . ALA A 1 86 ? -6.659 2.231 -11.867 1.00 94.62 86 ALA A N 1
ATOM 675 C CA . ALA A 1 86 ? -5.218 2.077 -11.660 1.00 94.62 86 ALA A CA 1
ATOM 676 C C . ALA A 1 86 ? -4.533 3.389 -11.234 1.00 94.62 86 ALA A C 1
ATOM 678 O O . ALA A 1 86 ? -3.705 3.393 -10.324 1.00 94.62 86 ALA A O 1
ATOM 679 N N . TRP A 1 87 ? -4.924 4.522 -11.829 1.00 94.50 87 TRP A N 1
ATOM 680 C CA . TRP A 1 87 ? -4.389 5.836 -11.459 1.00 94.50 87 TRP A CA 1
ATOM 681 C C . TRP A 1 87 ? -4.656 6.174 -9.990 1.00 94.50 87 TRP A C 1
ATOM 683 O O . TRP A 1 87 ? -3.764 6.642 -9.281 1.00 94.50 87 TRP A O 1
ATOM 693 N N . GLN A 1 88 ? -5.870 5.910 -9.502 1.00 94.12 88 GLN A N 1
ATOM 694 C CA . GLN A 1 88 ? -6.215 6.169 -8.110 1.00 94.12 88 GLN A CA 1
ATOM 695 C C . GLN A 1 88 ? -5.422 5.269 -7.158 1.00 94.12 88 GLN A C 1
ATOM 697 O O . GLN A 1 88 ? -4.994 5.756 -6.112 1.00 94.12 88 GLN A O 1
ATOM 702 N N . ALA A 1 89 ? -5.196 4.004 -7.520 1.00 94.50 89 ALA A N 1
ATOM 703 C CA . ALA A 1 89 ? -4.361 3.089 -6.744 1.00 94.50 89 ALA A CA 1
ATOM 704 C C . ALA A 1 89 ? -2.909 3.596 -6.655 1.00 94.50 89 ALA A C 1
ATOM 706 O O . ALA A 1 89 ? -2.371 3.756 -5.561 1.00 94.50 89 ALA A O 1
ATOM 707 N N . VAL A 1 90 ? -2.308 3.996 -7.781 1.00 94.62 90 VAL A N 1
ATOM 708 C CA . VAL A 1 90 ? -0.964 4.608 -7.807 1.00 94.62 90 VAL A CA 1
ATOM 709 C C . VAL A 1 90 ? -0.911 5.886 -6.969 1.00 94.62 90 VAL A C 1
ATOM 711 O O . VAL A 1 90 ? 0.006 6.088 -6.171 1.00 94.62 90 VAL A O 1
ATOM 714 N N . ARG A 1 91 ? -1.913 6.760 -7.096 1.00 93.00 91 ARG A N 1
ATOM 715 C CA . ARG A 1 91 ? -1.979 7.990 -6.303 1.00 93.00 91 ARG A CA 1
ATOM 716 C C . ARG A 1 91 ? -2.075 7.694 -4.806 1.00 93.00 91 ARG A C 1
ATOM 718 O O . ARG A 1 91 ? -1.440 8.396 -4.023 1.00 93.00 91 ARG A O 1
ATOM 725 N N . ARG A 1 92 ? -2.850 6.684 -4.401 1.00 92.56 92 ARG A N 1
ATOM 726 C CA . ARG A 1 92 ? -2.985 6.257 -2.999 1.00 92.56 92 ARG A CA 1
ATOM 727 C C . ARG A 1 92 ? -1.703 5.641 -2.458 1.00 92.56 92 ARG A C 1
ATOM 729 O O . ARG A 1 92 ? -1.382 5.922 -1.308 1.00 92.56 92 ARG A O 1
ATOM 736 N N . TYR A 1 93 ? -0.968 4.888 -3.276 1.00 93.31 93 TYR A N 1
ATOM 737 C CA . TYR A 1 93 ? 0.363 4.394 -2.928 1.00 93.31 93 TYR A CA 1
ATOM 738 C C . TYR A 1 93 ? 1.302 5.543 -2.554 1.00 93.31 93 TYR A C 1
ATOM 740 O O . TYR A 1 93 ? 1.845 5.554 -1.453 1.00 93.31 93 TYR A O 1
ATOM 748 N N . TYR A 1 94 ? 1.420 6.559 -3.415 1.00 93.56 94 TYR A N 1
ATOM 749 C CA . TYR A 1 94 ? 2.282 7.695 -3.103 1.00 93.56 94 TYR A CA 1
ATOM 750 C C . TYR A 1 94 ? 1.763 8.495 -1.916 1.00 93.56 94 TYR A C 1
ATOM 752 O O . TYR A 1 94 ? 2.521 8.791 -1.004 1.00 93.56 94 TYR A O 1
ATOM 760 N N . LYS A 1 95 ? 0.481 8.873 -1.913 1.00 90.81 95 LYS A N 1
ATOM 761 C CA . LYS A 1 95 ? -0.072 9.795 -0.914 1.00 90.81 95 LYS A CA 1
ATOM 762 C C . LYS A 1 95 ? -0.223 9.177 0.478 1.00 90.81 95 LYS A C 1
ATOM 764 O O . LYS A 1 95 ? -0.145 9.926 1.454 1.00 90.81 95 LYS A O 1
ATOM 769 N N . GLY A 1 96 ? -0.420 7.863 0.576 1.00 88.25 96 GLY A N 1
ATOM 770 C CA . GLY A 1 96 ? -0.750 7.186 1.829 1.00 88.25 96 GLY A CA 1
ATOM 771 C C . GLY A 1 96 ? -2.047 7.708 2.464 1.00 88.25 96 GLY A C 1
ATOM 772 O O . GLY A 1 96 ? -2.724 8.581 1.917 1.00 88.25 96 GLY A O 1
ATOM 773 N N . LEU A 1 97 ? -2.389 7.189 3.646 1.00 87.31 97 LEU A N 1
ATOM 774 C CA . LEU A 1 97 ? -3.604 7.565 4.394 1.00 87.31 97 LEU A CA 1
ATOM 775 C C . LEU A 1 97 ? -3.626 9.041 4.825 1.00 87.31 97 LEU A C 1
ATOM 777 O O . LEU A 1 97 ? -4.689 9.661 4.922 1.00 87.31 97 LEU A O 1
ATOM 781 N N . ASP A 1 98 ? -2.448 9.617 5.064 1.00 84.62 98 ASP A N 1
ATOM 782 C CA . ASP A 1 98 ? -2.297 10.989 5.558 1.00 84.62 98 ASP A CA 1
ATOM 783 C C . ASP A 1 98 ? -2.106 12.028 4.453 1.00 84.62 98 ASP A C 1
ATOM 785 O O . ASP A 1 98 ? -1.990 13.218 4.743 1.00 84.62 98 ASP A O 1
ATOM 789 N N . ASN A 1 99 ? -2.097 11.607 3.185 1.00 84.69 99 ASN A N 1
ATOM 790 C CA . ASN A 1 99 ? -1.864 12.470 2.028 1.00 84.69 99 ASN A CA 1
ATOM 791 C C . ASN A 1 99 ? -0.477 13.166 2.019 1.00 84.69 99 ASN A C 1
ATOM 793 O O . ASN A 1 99 ? -0.287 14.171 1.331 1.00 84.69 99 ASN A O 1
ATOM 797 N N . LYS A 1 100 ? 0.512 12.614 2.740 1.00 82.75 100 LYS A N 1
ATOM 798 C CA . LYS A 1 100 ? 1.879 13.155 2.932 1.00 82.75 100 LYS A CA 1
ATOM 799 C C . LYS A 1 100 ? 2.938 12.492 2.033 1.00 82.75 100 LYS A C 1
ATOM 801 O O . LYS A 1 100 ? 4.065 12.242 2.441 1.00 82.75 100 LYS A O 1
ATOM 806 N N . GLY A 1 101 ? 2.577 12.217 0.785 1.00 82.12 101 GLY A N 1
ATOM 807 C CA . GLY A 1 101 ? 3.335 11.338 -0.113 1.00 82.12 101 GLY A CA 1
ATOM 808 C C . GLY A 1 101 ? 4.639 11.829 -0.740 1.00 82.12 101 GLY A C 1
ATOM 809 O O . GLY A 1 101 ? 5.142 11.175 -1.651 1.00 82.12 101 GLY A O 1
ATOM 810 N N . ASN A 1 102 ? 5.166 12.985 -0.332 1.00 86.25 102 ASN A N 1
ATOM 811 C CA . ASN A 1 102 ? 6.290 13.607 -1.041 1.00 86.25 102 ASN A CA 1
ATOM 812 C C . ASN A 1 102 ? 7.567 12.757 -0.960 1.00 86.25 102 ASN A C 1
ATOM 814 O O . ASN A 1 102 ? 8.263 12.616 -1.959 1.00 86.25 102 ASN A O 1
ATOM 818 N N . TRP A 1 103 ? 7.827 12.133 0.192 1.00 89.12 103 TRP A N 1
ATOM 819 C CA . TRP A 1 103 ? 8.998 11.272 0.370 1.00 89.12 103 TRP A CA 1
ATOM 820 C C . TRP A 1 103 ? 8.911 9.988 -0.464 1.00 89.12 103 TRP A C 1
ATOM 822 O O . TRP A 1 103 ? 9.854 9.630 -1.161 1.00 89.12 103 TRP A O 1
ATOM 832 N N . VAL A 1 104 ? 7.743 9.334 -0.483 1.00 91.75 104 VAL A N 1
ATOM 833 C CA . VAL A 1 104 ? 7.525 8.111 -1.279 1.00 91.75 104 VAL A CA 1
ATOM 834 C C . VAL A 1 104 ? 7.787 8.382 -2.761 1.00 91.75 104 VAL A C 1
ATOM 836 O O . VAL A 1 104 ? 8.447 7.587 -3.425 1.00 91.75 104 VAL A O 1
ATOM 839 N N . TRP A 1 105 ? 7.336 9.533 -3.270 1.00 90.56 105 TRP A N 1
ATOM 840 C CA . TRP A 1 105 ? 7.588 9.951 -4.652 1.00 90.56 105 TRP A CA 1
ATOM 841 C C . TRP A 1 105 ? 9.077 10.179 -4.959 1.00 90.56 105 TRP A C 1
ATOM 843 O O . TRP A 1 105 ? 9.530 9.868 -6.060 1.00 90.56 105 TRP A O 1
ATOM 853 N N . GLN A 1 106 ? 9.837 10.714 -3.999 1.00 91.62 106 GLN A N 1
ATOM 854 C CA . GLN A 1 106 ? 11.279 10.949 -4.137 1.00 91.62 106 GLN A CA 1
ATOM 855 C C . GLN A 1 106 ? 12.092 9.652 -4.093 1.00 91.62 106 GLN A C 1
ATOM 857 O O . GLN A 1 106 ? 13.082 9.535 -4.810 1.00 91.62 106 GLN A O 1
ATOM 862 N N . CYS A 1 107 ? 11.667 8.669 -3.297 1.00 91.69 107 CYS A N 1
ATOM 863 C CA . CYS A 1 107 ? 12.404 7.417 -3.117 1.00 91.69 107 CYS A CA 1
ATOM 864 C C . CYS A 1 107 ? 12.002 6.319 -4.101 1.00 91.69 107 CYS A C 1
ATOM 866 O O . CYS A 1 107 ? 12.786 5.411 -4.352 1.00 91.69 107 CYS A O 1
ATOM 868 N N . THR A 1 108 ? 10.788 6.358 -4.651 1.00 92.94 108 THR A N 1
ATOM 869 C CA . THR A 1 108 ? 10.252 5.242 -5.439 1.00 92.94 108 THR A CA 1
ATOM 870 C C . THR A 1 108 ? 9.559 5.701 -6.712 1.00 92.94 108 THR A C 1
ATOM 872 O O . THR A 1 108 ? 9.085 6.836 -6.828 1.00 92.94 108 THR A O 1
ATOM 875 N N . LYS A 1 109 ? 9.502 4.804 -7.694 1.00 92.06 109 LYS A N 1
ATOM 876 C CA . LYS A 1 109 ? 8.699 4.961 -8.904 1.00 92.06 109 LYS A CA 1
ATOM 877 C C . LYS A 1 109 ? 7.890 3.695 -9.160 1.00 92.06 109 LYS A C 1
ATOM 879 O O . LYS A 1 109 ? 8.418 2.591 -9.099 1.00 92.06 109 LYS A O 1
ATOM 884 N N . VAL A 1 110 ? 6.614 3.855 -9.484 1.00 93.12 110 VAL A N 1
ATOM 885 C CA . VAL A 1 110 ? 5.798 2.764 -10.029 1.00 93.12 110 VAL A CA 1
ATOM 886 C C . VAL A 1 110 ? 6.188 2.571 -11.492 1.00 93.12 110 VAL A C 1
ATOM 888 O O . VAL A 1 110 ? 6.049 3.500 -12.285 1.00 93.12 110 VAL A O 1
ATOM 891 N N . VAL A 1 111 ? 6.690 1.386 -11.838 1.00 92.44 111 VAL A N 1
ATOM 892 C CA . VAL A 1 111 ? 7.165 1.047 -13.193 1.00 92.44 111 VAL A CA 1
ATOM 893 C C . VAL A 1 111 ? 6.138 0.259 -14.000 1.00 92.44 111 VAL A C 1
ATOM 895 O O . VAL A 1 111 ? 6.116 0.347 -15.226 1.00 92.44 111 VAL A O 1
ATOM 898 N N . ALA A 1 112 ? 5.255 -0.471 -13.318 1.00 93.38 112 ALA A N 1
ATOM 899 C CA . ALA A 1 112 ? 4.158 -1.192 -13.941 1.00 93.38 112 ALA A CA 1
ATOM 900 C C . ALA A 1 112 ? 2.981 -1.360 -12.976 1.00 93.38 112 ALA A C 1
ATOM 902 O O . ALA A 1 112 ? 3.144 -1.372 -11.752 1.00 93.38 112 ALA A O 1
ATOM 903 N N . VAL A 1 113 ? 1.784 -1.491 -13.541 1.00 95.25 113 VAL A N 1
ATOM 904 C CA . VAL A 1 113 ? 0.537 -1.712 -12.809 1.00 95.25 113 VAL A CA 1
ATOM 905 C C . VAL A 1 113 ? -0.194 -2.889 -13.423 1.00 95.25 113 VAL A C 1
ATOM 907 O O . VAL A 1 113 ? -0.425 -2.921 -14.632 1.00 95.25 113 VAL A O 1
ATOM 910 N N . TYR A 1 114 ? -0.602 -3.819 -12.573 1.00 95.25 114 TYR A N 1
ATOM 911 C CA . TYR A 1 114 ? -1.326 -5.024 -12.941 1.00 95.25 114 TYR A CA 1
ATOM 912 C C . TYR A 1 114 ? -2.693 -5.046 -12.263 1.00 95.25 114 TYR A C 1
ATOM 914 O O . TYR A 1 114 ? -2.873 -4.490 -11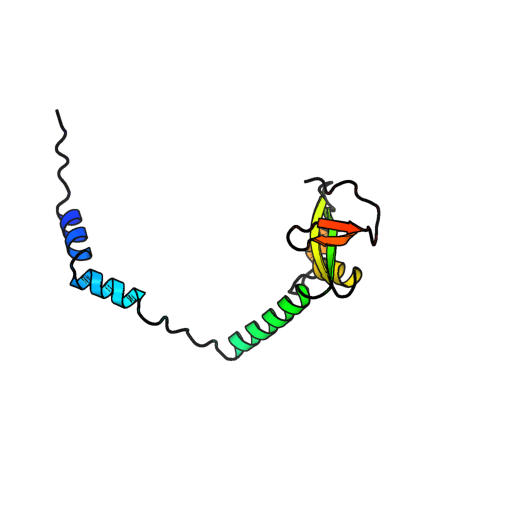.173 1.00 95.25 114 TYR A O 1
ATOM 922 N N . SER A 1 115 ? -3.656 -5.731 -12.879 1.00 95.38 115 SER A N 1
ATOM 923 C CA . SER A 1 115 ? -4.845 -6.170 -12.152 1.00 95.38 115 SER A CA 1
ATOM 924 C C . SER A 1 115 ? -4.417 -7.120 -11.031 1.00 95.38 115 SER A C 1
ATOM 926 O O . SER A 1 115 ? -3.409 -7.816 -11.158 1.00 95.38 115 SER A O 1
ATOM 928 N N . CYS A 1 116 ? -5.160 -7.168 -9.931 1.00 94.06 116 CYS A N 1
ATOM 929 C CA . CYS A 1 116 ? -4.899 -8.151 -8.887 1.00 94.06 116 CYS A CA 1
ATOM 930 C C . CYS A 1 116 ? -5.689 -9.435 -9.169 1.00 94.06 116 CYS A C 1
ATOM 932 O O . CYS A 1 116 ? -6.909 -9.391 -9.298 1.00 94.06 116 CYS A O 1
ATOM 934 N N . ALA A 1 117 ? -4.992 -10.564 -9.302 1.00 92.44 117 ALA A N 1
ATOM 935 C CA . ALA A 1 117 ? -5.616 -11.877 -9.457 1.00 92.44 117 ALA A CA 1
ATOM 936 C C . ALA A 1 117 ? -6.068 -12.455 -8.105 1.00 92.44 117 ALA A C 1
ATOM 938 O O . ALA A 1 117 ? -7.081 -13.143 -8.038 1.00 92.44 117 ALA A O 1
ATOM 939 N N . ASN A 1 118 ? -5.330 -12.156 -7.030 1.00 89.12 118 ASN A N 1
ATOM 940 C CA . ASN A 1 118 ? -5.670 -12.549 -5.666 1.00 89.12 118 ASN A CA 1
ATOM 941 C C . ASN A 1 118 ? -5.170 -11.495 -4.660 1.00 89.12 118 ASN A C 1
ATOM 943 O O . ASN A 1 118 ? -3.961 -11.329 -4.473 1.00 89.12 118 ASN A O 1
ATOM 947 N N . ASP A 1 119 ? -6.121 -10.817 -4.011 1.00 86.75 119 ASP A N 1
ATOM 948 C CA . ASP A 1 119 ? -5.908 -9.702 -3.070 1.00 86.75 119 ASP A CA 1
ATOM 949 C C . ASP A 1 119 ? -5.360 -10.150 -1.702 1.00 86.75 119 ASP A C 1
ATOM 951 O O . ASP A 1 119 ? -4.907 -9.333 -0.909 1.00 86.75 119 ASP A O 1
ATOM 955 N N . GLN A 1 120 ? -5.378 -11.449 -1.391 1.00 86.94 120 GLN A N 1
ATOM 956 C CA . GLN A 1 120 ? -4.821 -11.958 -0.131 1.00 86.94 120 GLN A CA 1
ATOM 957 C C . GLN A 1 120 ? -3.301 -12.126 -0.190 1.00 86.94 120 GLN A C 1
ATOM 959 O O . GLN A 1 120 ? -2.635 -12.107 0.842 1.00 86.94 120 GLN A O 1
ATOM 964 N N . VAL A 1 121 ? -2.751 -12.300 -1.394 1.00 85.44 121 VAL A N 1
ATOM 965 C CA . VAL A 1 121 ? -1.327 -12.605 -1.613 1.00 85.44 121 VAL A CA 1
ATOM 966 C C . VAL A 1 121 ? -0.660 -11.630 -2.588 1.00 85.44 121 VAL A C 1
ATOM 968 O O . VAL A 1 121 ? 0.441 -11.895 -3.070 1.00 85.44 121 VAL A O 1
ATOM 971 N N . ALA A 1 122 ? -1.322 -10.509 -2.903 1.00 86.44 122 ALA A N 1
ATOM 972 C CA . ALA A 1 122 ? -0.863 -9.515 -3.873 1.00 86.44 122 ALA A CA 1
ATOM 973 C C . ALA A 1 122 ? -0.438 -10.135 -5.220 1.00 86.44 122 ALA A C 1
ATOM 975 O O . ALA A 1 122 ? 0.572 -9.747 -5.821 1.00 86.44 122 ALA A O 1
ATOM 976 N N . GLN A 1 123 ? -1.195 -11.127 -5.703 1.00 89.31 123 GLN A N 1
ATOM 977 C CA . GLN A 1 123 ? -0.871 -11.812 -6.952 1.00 89.31 123 GLN A CA 1
ATOM 978 C C . GLN A 1 123 ? -1.178 -10.906 -8.145 1.00 89.31 123 GLN A C 1
ATOM 980 O O . GLN A 1 123 ? -2.316 -10.467 -8.330 1.00 89.31 123 GLN A O 1
ATOM 985 N N . ALA A 1 124 ? -0.167 -10.645 -8.973 1.00 91.25 124 ALA A N 1
ATOM 986 C CA . ALA A 1 124 ? -0.334 -9.896 -10.211 1.00 91.25 124 ALA A CA 1
ATOM 987 C C . ALA A 1 124 ? -1.095 -10.736 -11.250 1.00 91.25 124 ALA A C 1
ATOM 989 O O . ALA A 1 124 ? -0.808 -11.916 -11.437 1.00 91.25 124 ALA A O 1
ATOM 990 N N . GLY A 1 125 ? -2.072 -10.114 -11.903 1.00 92.69 125 GLY A N 1
ATOM 991 C CA . GLY A 1 125 ? -2.822 -10.659 -13.028 1.00 92.69 125 GLY A CA 1
ATOM 992 C C . GLY A 1 125 ? -2.351 -10.054 -14.349 1.00 92.69 125 GLY A C 1
ATOM 993 O O . GLY A 1 125 ? -1.180 -10.137 -14.708 1.00 92.69 125 GLY A O 1
ATOM 994 N N . LYS A 1 126 ? -3.267 -9.424 -15.088 1.00 93.38 126 LYS A N 1
ATOM 995 C CA . LYS A 1 126 ? -2.985 -8.818 -16.394 1.00 93.38 126 LYS A CA 1
ATOM 996 C C . LYS A 1 126 ? -2.257 -7.482 -16.232 1.00 93.38 126 LYS A C 1
ATOM 998 O O . LYS A 1 126 ? -2.659 -6.661 -15.408 1.00 93.38 126 LYS A O 1
ATOM 1003 N N . LEU A 1 127 ? -1.240 -7.233 -17.060 1.00 93.75 127 LEU A N 1
ATOM 1004 C CA . LEU A 1 127 ? -0.603 -5.918 -17.168 1.00 93.75 127 LEU A CA 1
ATOM 1005 C C . LEU A 1 127 ? -1.620 -4.885 -17.677 1.00 93.75 127 LEU A C 1
ATOM 1007 O O . LEU A 1 127 ? -2.264 -5.091 -18.706 1.00 93.75 127 LEU A O 1
ATOM 1011 N N . LEU A 1 128 ? -1.756 -3.776 -16.954 1.00 94.81 128 LEU A N 1
ATOM 1012 C CA . LEU A 1 128 ? -2.646 -2.666 -17.301 1.00 94.81 128 LEU A CA 1
ATOM 1013 C C . LEU A 1 128 ? -1.865 -1.461 -17.827 1.00 94.81 128 LEU A C 1
ATOM 1015 O O . LEU A 1 128 ? -2.282 -0.838 -18.799 1.00 94.81 128 LEU A O 1
ATOM 1019 N N . HIS A 1 129 ? -0.738 -1.134 -17.187 1.00 93.25 129 HIS A N 1
ATOM 1020 C CA . HIS A 1 129 ? 0.104 0.008 -17.546 1.00 93.25 129 HIS A CA 1
ATOM 1021 C C . HIS A 1 129 ? 1.585 -0.288 -17.301 1.00 93.25 129 HIS A C 1
ATOM 1023 O O . HIS A 1 129 ? 1.923 -0.984 -16.344 1.00 93.25 129 HIS A O 1
ATOM 1029 N N . GLY A 1 130 ? 2.458 0.323 -18.104 1.00 87.88 130 GLY A N 1
ATOM 1030 C CA . GLY A 1 130 ? 3.912 0.175 -18.003 1.00 87.88 130 GLY A CA 1
ATOM 1031 C C . GLY A 1 130 ? 4.449 -0.960 -18.870 1.00 87.88 130 GLY A C 1
ATOM 1032 O O . GLY A 1 130 ? 3.791 -1.394 -19.814 1.00 87.88 130 GLY A O 1
ATOM 1033 N N . GLN A 1 131 ? 5.658 -1.418 -18.559 1.00 83.62 131 GLN A N 1
ATOM 1034 C CA . GLN A 1 131 ? 6.283 -2.549 -19.244 1.00 83.62 131 GLN A CA 1
ATOM 1035 C C . GLN A 1 131 ? 6.140 -3.825 -18.425 1.00 83.62 131 GLN A C 1
ATOM 1037 O O . GLN A 1 131 ? 6.198 -3.778 -17.195 1.00 83.62 131 GLN A O 1
ATOM 1042 N N . ALA A 1 132 ? 5.979 -4.958 -19.111 1.00 77.06 132 ALA A N 1
ATOM 1043 C CA . ALA A 1 132 ? 5.933 -6.257 -18.461 1.00 77.06 132 ALA A CA 1
ATOM 1044 C C . ALA A 1 132 ? 7.217 -6.472 -17.648 1.00 77.06 132 ALA A C 1
ATOM 1046 O O . ALA A 1 132 ? 8.322 -6.355 -18.166 1.00 77.06 132 ALA A O 1
ATOM 1047 N N . GLN A 1 133 ? 7.048 -6.721 -16.357 1.00 76.75 133 GLN A N 1
ATOM 1048 C CA . GLN A 1 133 ? 8.107 -7.097 -15.441 1.00 76.75 133 GLN A CA 1
ATOM 1049 C C . GLN A 1 133 ? 8.019 -8.603 -15.234 1.00 76.75 133 GLN A C 1
ATOM 1051 O O . GLN A 1 133 ? 6.998 -9.098 -14.750 1.00 76.75 133 GLN A O 1
ATOM 1056 N N . ASP A 1 134 ? 9.082 -9.323 -15.583 1.00 62.09 134 ASP A N 1
ATOM 1057 C CA . ASP A 1 134 ? 9.101 -10.781 -15.467 1.00 62.09 134 ASP A CA 1
ATOM 1058 C C . ASP A 1 134 ? 8.939 -11.226 -14.010 1.00 62.09 134 ASP A C 1
ATOM 1060 O O . ASP A 1 134 ? 8.339 -12.265 -13.738 1.00 62.09 134 ASP A O 1
ATOM 1064 N N . ARG A 1 135 ? 9.476 -10.445 -13.058 1.00 61.22 135 ARG A N 1
ATOM 1065 C CA . ARG A 1 135 ? 9.475 -10.700 -11.605 1.00 61.22 135 ARG A CA 1
ATOM 1066 C C . ARG A 1 135 ? 9.681 -9.373 -10.880 1.00 61.22 135 ARG A C 1
ATOM 1068 O O . ARG A 1 135 ? 10.338 -8.489 -11.417 1.00 61.22 135 ARG A O 1
ATOM 1075 N N . ALA A 1 136 ? 9.145 -9.222 -9.669 1.00 56.66 136 ALA A N 1
ATOM 1076 C CA . ALA A 1 136 ? 9.694 -8.212 -8.768 1.00 56.66 136 ALA A CA 1
ATOM 1077 C C . ALA A 1 136 ? 10.918 -8.864 -8.106 1.00 56.66 136 ALA A C 1
ATOM 1079 O O . ALA A 1 136 ? 10.720 -9.896 -7.460 1.00 56.66 136 ALA A O 1
ATOM 1080 N N . PRO A 1 137 ? 12.145 -8.372 -8.341 1.00 50.84 137 PRO A N 1
ATOM 1081 C CA . PRO A 1 137 ? 13.351 -8.897 -7.723 1.00 50.84 137 PRO A CA 1
ATOM 1082 C C . PRO A 1 137 ? 13.224 -8.705 -6.213 1.00 50.84 137 PRO A C 1
ATOM 1084 O O . PRO A 1 137 ? 13.288 -7.589 -5.717 1.00 50.84 137 PRO A O 1
ATOM 1087 N N . TRP A 1 138 ? 12.944 -9.807 -5.527 1.00 51.94 138 TRP A N 1
ATOM 1088 C CA . TRP A 1 138 ? 12.921 -9.928 -4.070 1.00 51.94 138 TRP A CA 1
ATOM 1089 C C . TRP A 1 138 ? 14.102 -9.220 -3.402 1.00 51.94 138 TRP A C 1
ATOM 1091 O O . TRP A 1 138 ? 15.242 -9.371 -3.898 1.00 51.94 138 TRP A O 1
#